Protein AF-A0A8X7JH60-F1 (afdb_monomer)

Solvent-accessible surface area (backbone atoms only — not comparable to full-atom values): 5243 Å² total; per-residue (Å²): 102,71,84,54,92,62,72,40,67,48,70,91,33,57,79,94,48,66,70,61,36,53,50,48,46,53,34,66,77,74,39,99,72,77,87,89,82,79,69,88,89,76,47,65,68,19,47,51,44,24,32,50,60,70,64,74,53,96,79,84,87,83,84,55,65,65,56,44,34,73,75,40,97,53,59,59,80,79,73,112

Radius of gyration: 14.11 Å; Cα contacts (8 Å, |Δi|>4): 56; chains: 1; bounding box: 27×23×37 Å

Foldseek 3Di:
DLPDPDQAQAPVNDDPCPVVLVVVLVCVVPDPDDDDDDDPPPRSSNSVNNSVNVNPDDDDDDDCV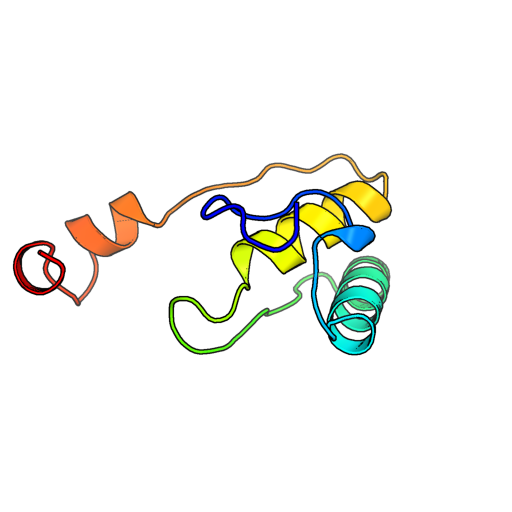VVCQPPNPHHPVVVD

Secondary structure (DSSP, 8-state):
-TT-SSPP-SGGGSSS-HHHHHHHHHHHHH-S-------TTSSHHHHHHHHHHHTT--------HHHHHHHSSS-GGGG-

Sequence (80 aa):
MLFDLRPKEKRGDLFDREKELDAIVRGLECHPIVLVLGPRRVGKTSLIRVAVGEASTRHVILDVRSLYFEHGPVPKSVLA

pLDDT: mean 88.32, std 10.03, range [51.0, 97.19]

Mean predicted aligned error: 5.48 Å

Structure (mmCIF, N/CA/C/O backbone):
data_AF-A0A8X7JH60-F1
#
_entry.id   AF-A0A8X7JH60-F1
#
loop_
_atom_site.group_PDB
_atom_site.id
_atom_site.type_symbol
_atom_site.label_atom_id
_atom_site.label_alt_id
_atom_site.label_comp_id
_atom_site.label_asym_id
_atom_site.label_entity_id
_atom_site.label_seq_id
_atom_site.pdbx_PDB_ins_code
_atom_site.Cartn_x
_atom_site.Cartn_y
_atom_site.Cartn_z
_atom_site.occupancy
_atom_site.B_iso_or_equiv
_atom_site.auth_seq_id
_atom_site.auth_comp_id
_atom_site.auth_asym_id
_atom_site.auth_atom_id
_atom_site.pdbx_PDB_model_num
ATOM 1 N N . MET A 1 1 ? 7.935 -11.927 4.109 1.00 87.38 1 MET A N 1
ATOM 2 C CA . MET A 1 1 ? 9.402 -11.752 4.008 1.00 87.38 1 MET A CA 1
ATOM 3 C C . MET A 1 1 ? 9.731 -10.548 3.131 1.00 87.38 1 MET A C 1
ATOM 5 O O . MET A 1 1 ? 9.123 -10.396 2.068 1.00 87.38 1 MET A O 1
ATOM 9 N N . LEU A 1 2 ? 10.734 -9.750 3.525 1.00 89.25 2 LEU A N 1
ATOM 10 C CA . LEU A 1 2 ? 11.173 -8.527 2.834 1.00 89.25 2 LEU A CA 1
ATOM 11 C C . LEU A 1 2 ? 11.408 -8.717 1.325 1.00 89.25 2 LEU A C 1
ATOM 13 O O . LEU A 1 2 ? 10.895 -7.951 0.514 1.00 89.25 2 LEU A O 1
ATOM 17 N N . PHE A 1 3 ? 12.074 -9.801 0.927 1.00 93.31 3 PHE A N 1
ATOM 18 C CA . PHE A 1 3 ? 12.436 -10.061 -0.474 1.00 93.31 3 PHE A CA 1
ATOM 19 C C . PHE A 1 3 ? 11.463 -10.976 -1.241 1.00 93.31 3 PHE A C 1
ATOM 21 O O . PHE A 1 3 ? 11.765 -11.395 -2.352 1.00 93.31 3 PHE A O 1
ATOM 28 N N . ASP A 1 4 ? 10.279 -11.274 -0.692 1.00 92.50 4 ASP A N 1
ATOM 29 C CA . ASP A 1 4 ? 9.220 -11.962 -1.454 1.00 92.50 4 ASP A CA 1
ATOM 30 C C . ASP A 1 4 ? 8.784 -11.106 -2.664 1.00 92.50 4 ASP A C 1
ATOM 32 O O . ASP A 1 4 ? 8.520 -9.911 -2.523 1.00 92.50 4 ASP A O 1
ATOM 36 N N . LEU A 1 5 ? 8.690 -11.697 -3.854 1.00 90.44 5 LEU A N 1
ATOM 37 C CA . LEU A 1 5 ? 8.269 -10.985 -5.066 1.00 90.44 5 LEU A CA 1
ATOM 38 C C . LEU A 1 5 ? 6.762 -10.684 -5.088 1.00 90.44 5 LEU A C 1
ATOM 40 O O . LEU A 1 5 ? 6.302 -9.848 -5.871 1.00 90.44 5 LEU A O 1
ATOM 44 N N . ARG A 1 6 ? 5.976 -11.361 -4.246 1.00 92.31 6 ARG A N 1
ATOM 45 C CA . ARG A 1 6 ? 4.538 -11.126 -4.117 1.00 92.31 6 ARG A CA 1
ATOM 46 C C . ARG A 1 6 ? 4.264 -9.838 -3.331 1.00 92.31 6 ARG A C 1
ATOM 48 O O . ARG A 1 6 ? 5.079 -9.434 -2.495 1.00 92.31 6 ARG A O 1
ATOM 55 N N . PRO A 1 7 ? 3.108 -9.189 -3.568 1.00 92.06 7 PRO A N 1
ATOM 56 C CA . PRO A 1 7 ? 2.665 -8.081 -2.735 1.00 92.06 7 PRO A CA 1
ATOM 57 C C . PRO A 1 7 ? 2.664 -8.459 -1.251 1.00 92.06 7 PRO A C 1
ATOM 59 O O . PRO A 1 7 ? 2.261 -9.564 -0.894 1.00 92.06 7 PRO A O 1
ATOM 62 N N . LYS A 1 8 ? 3.117 -7.540 -0.397 1.00 95.12 8 LYS A N 1
ATOM 63 C CA . LYS A 1 8 ? 3.189 -7.767 1.051 1.00 95.12 8 LYS A CA 1
ATOM 64 C C . LYS A 1 8 ? 1.809 -7.674 1.684 1.00 95.12 8 LYS A C 1
ATOM 66 O O . LYS A 1 8 ? 0.963 -6.922 1.210 1.00 95.12 8 LYS A O 1
ATOM 71 N N . GLU A 1 9 ? 1.631 -8.411 2.773 1.00 91.88 9 GLU A N 1
ATOM 72 C CA . GLU A 1 9 ? 0.380 -8.442 3.547 1.00 91.88 9 GLU A CA 1
ATOM 73 C C . GLU A 1 9 ? 0.599 -8.117 5.028 1.00 91.88 9 GLU A C 1
ATOM 75 O O . GLU A 1 9 ? -0.358 -7.986 5.780 1.00 91.88 9 GLU A O 1
ATOM 80 N N . LYS A 1 10 ? 1.856 -7.947 5.454 1.00 92.88 10 LYS A N 1
ATOM 81 C CA . LYS A 1 10 ? 2.229 -7.596 6.828 1.00 92.88 10 LYS A CA 1
ATOM 82 C C . LYS A 1 10 ? 3.094 -6.341 6.836 1.00 92.88 10 LYS A C 1
ATOM 84 O O . LYS A 1 10 ? 3.971 -6.207 5.983 1.00 92.88 10 LYS A O 1
ATOM 89 N N . ARG A 1 11 ? 2.909 -5.468 7.834 1.00 93.31 11 ARG A N 1
ATOM 90 C CA . ARG A 1 11 ? 3.705 -4.238 8.005 1.00 93.31 11 ARG A CA 1
ATOM 91 C C . ARG A 1 11 ? 5.203 -4.511 8.079 1.00 93.31 11 ARG A C 1
ATOM 93 O O . ARG A 1 11 ? 5.952 -3.875 7.356 1.00 93.31 11 ARG A O 1
ATOM 100 N N . GLY A 1 12 ? 5.626 -5.519 8.845 1.00 93.31 12 GLY A N 1
ATOM 101 C CA . GLY A 1 12 ? 7.046 -5.884 8.969 1.00 93.31 12 GLY A CA 1
ATOM 102 C C . GLY A 1 12 ? 7.715 -6.379 7.676 1.00 93.31 12 GLY A C 1
ATOM 103 O O . GLY A 1 12 ? 8.925 -6.572 7.653 1.00 93.31 12 GLY A O 1
ATOM 104 N N . ASP A 1 13 ? 6.948 -6.594 6.603 1.00 95.19 13 ASP A N 1
ATOM 105 C CA . ASP A 1 13 ? 7.482 -6.935 5.284 1.00 95.19 13 ASP A CA 1
ATOM 106 C C . ASP A 1 13 ? 7.626 -5.719 4.349 1.00 95.19 13 ASP A C 1
ATOM 108 O O . ASP A 1 13 ? 8.143 -5.867 3.236 1.00 95.19 13 ASP A O 1
ATOM 112 N N . LEU A 1 14 ? 7.155 -4.538 4.765 1.00 95.31 14 LEU A N 1
ATOM 113 C CA . LEU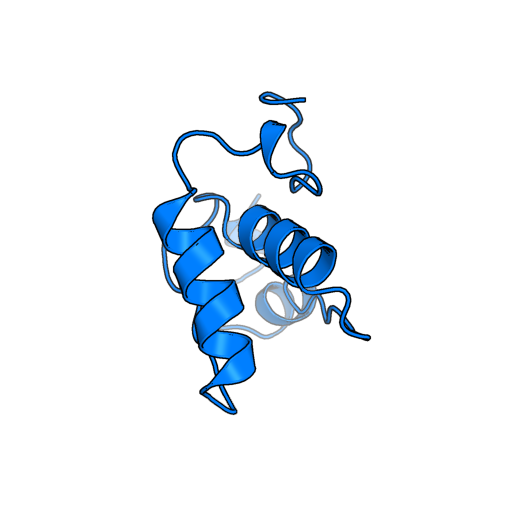 A 1 14 ? 7.373 -3.267 4.078 1.00 95.31 14 LEU A CA 1
ATOM 114 C C . LEU A 1 14 ? 8.691 -2.642 4.553 1.00 95.31 14 LEU A C 1
ATOM 116 O O . LEU A 1 14 ? 9.013 -2.681 5.734 1.00 95.31 14 LEU A O 1
ATOM 120 N N . PHE A 1 15 ? 9.444 -2.053 3.625 1.00 95.38 15 PHE A N 1
ATOM 121 C CA . PHE A 1 15 ? 10.669 -1.315 3.931 1.00 95.38 15 PHE A CA 1
ATOM 122 C C . PHE A 1 15 ? 10.408 0.186 3.831 1.00 95.38 15 PHE A C 1
ATOM 124 O O . PHE A 1 15 ? 10.135 0.643 2.721 1.00 95.38 15 PHE A O 1
ATOM 131 N N . ASP A 1 16 ? 10.517 0.919 4.944 1.00 95.56 16 ASP A N 1
ATOM 132 C CA . ASP A 1 16 ? 10.459 2.392 4.997 1.00 95.56 16 ASP A CA 1
ATOM 133 C C . ASP A 1 16 ? 9.191 2.975 4.336 1.00 95.56 16 ASP A C 1
ATOM 135 O O . ASP A 1 16 ? 9.248 3.742 3.376 1.00 95.56 16 ASP A O 1
ATOM 139 N N . ARG A 1 17 ? 8.014 2.521 4.783 1.00 95.88 17 ARG A N 1
ATOM 140 C CA . ARG A 1 17 ? 6.689 2.924 4.247 1.00 95.88 17 ARG A CA 1
ATOM 14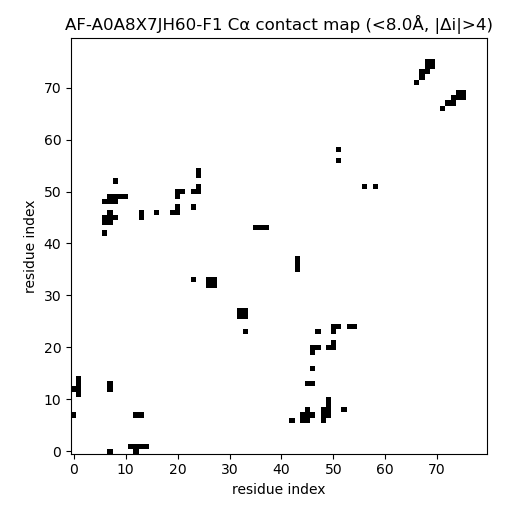1 C C . ARG A 1 17 ? 5.673 3.275 5.329 1.00 95.88 17 ARG A C 1
ATOM 143 O O . ARG A 1 17 ? 4.469 3.300 5.077 1.00 95.88 17 ARG A O 1
ATOM 150 N N . GLU A 1 18 ? 6.140 3.510 6.546 1.00 95.81 18 GLU A N 1
ATOM 151 C CA . GLU A 1 18 ? 5.321 3.766 7.726 1.00 95.81 18 GLU A CA 1
ATOM 152 C C . GLU A 1 18 ? 4.464 5.018 7.527 1.00 95.81 18 GLU A C 1
ATOM 154 O O . GLU A 1 18 ? 3.268 4.999 7.805 1.00 95.81 18 GLU A O 1
ATOM 159 N N . LYS A 1 19 ? 5.047 6.081 6.959 1.00 96.69 19 LYS A N 1
ATOM 160 C CA . LYS A 1 19 ? 4.346 7.350 6.721 1.00 96.69 19 LYS A CA 1
ATOM 161 C C . LYS A 1 19 ? 3.198 7.195 5.730 1.00 96.69 19 LYS A C 1
ATOM 163 O O . LYS A 1 19 ? 2.105 7.699 5.978 1.00 96.69 19 LYS A O 1
ATOM 168 N N . GLU A 1 20 ? 3.427 6.524 4.604 1.00 97.19 20 GLU A N 1
ATOM 169 C CA . GLU A 1 20 ? 2.388 6.325 3.595 1.00 97.19 20 GLU A CA 1
ATOM 170 C C . GLU A 1 20 ? 1.307 5.358 4.077 1.00 97.19 20 GLU A C 1
ATOM 172 O O . GLU A 1 20 ? 0.133 5.561 3.771 1.00 97.19 20 GLU A O 1
ATOM 177 N N . LEU A 1 21 ? 1.682 4.336 4.850 1.00 95.88 21 LEU A N 1
ATOM 178 C CA . LEU A 1 21 ? 0.733 3.409 5.458 1.00 95.88 21 LEU A CA 1
ATOM 179 C C . LEU A 1 21 ? -0.207 4.143 6.424 1.00 95.88 21 LEU A C 1
ATOM 181 O O . LEU A 1 21 ? -1.426 4.050 6.279 1.00 95.88 21 LEU A O 1
ATOM 185 N N . ASP A 1 22 ? 0.347 4.944 7.334 1.00 94.69 22 ASP A N 1
ATOM 186 C CA . ASP A 1 22 ? -0.437 5.714 8.302 1.00 94.69 22 ASP A CA 1
ATOM 187 C C . ASP A 1 22 ? -1.315 6.778 7.612 1.00 94.69 22 ASP A C 1
ATOM 189 O O . ASP A 1 22 ? -2.453 7.015 8.026 1.00 94.69 22 ASP A O 1
ATOM 193 N N . ALA A 1 23 ? -0.833 7.388 6.523 1.00 95.62 23 ALA A N 1
ATOM 194 C CA . ALA A 1 23 ? -1.615 8.327 5.718 1.00 95.62 23 ALA A CA 1
ATOM 195 C C . ALA A 1 23 ? -2.815 7.656 5.032 1.00 95.62 23 ALA A C 1
ATOM 197 O O . ALA A 1 23 ? -3.891 8.252 4.972 1.00 95.62 23 ALA A O 1
ATOM 198 N N . ILE A 1 24 ? -2.660 6.419 4.543 1.00 95.25 24 ILE A N 1
ATOM 199 C CA . ILE A 1 24 ? -3.771 5.660 3.954 1.00 95.25 24 ILE A CA 1
ATOM 200 C C . ILE A 1 24 ? -4.796 5.306 5.027 1.00 95.25 24 ILE A C 1
ATOM 202 O O . ILE A 1 24 ? -5.976 5.562 4.813 1.00 95.25 24 ILE A O 1
ATOM 206 N N . VAL A 1 25 ? -4.368 4.765 6.173 1.00 92.44 25 VAL A N 1
ATOM 207 C CA . VAL A 1 25 ? -5.286 4.363 7.255 1.00 92.44 25 VAL A CA 1
ATOM 208 C C . VAL A 1 25 ? -6.118 5.557 7.730 1.00 92.44 25 VAL A C 1
ATOM 210 O O . VAL A 1 25 ? -7.342 5.480 7.734 1.00 92.44 25 VAL A O 1
ATOM 213 N N . ARG A 1 26 ? -5.481 6.704 7.999 1.00 93.12 26 ARG A N 1
ATOM 214 C CA . ARG A 1 26 ? -6.195 7.949 8.340 1.00 93.12 26 ARG A CA 1
ATOM 215 C C . ARG A 1 26 ? -7.081 8.446 7.199 1.00 93.12 26 ARG A C 1
ATOM 217 O O . ARG A 1 26 ? -8.185 8.933 7.420 1.00 93.12 26 ARG A O 1
ATOM 224 N N . GLY A 1 27 ? -6.601 8.333 5.963 1.00 93.81 27 GLY A N 1
ATOM 225 C CA . GLY A 1 27 ? -7.356 8.703 4.772 1.00 93.81 27 GLY A CA 1
ATOM 226 C C . GLY A 1 27 ? -8.674 7.940 4.656 1.00 93.81 27 GLY A C 1
ATOM 227 O O . GLY A 1 27 ? -9.684 8.560 4.339 1.00 93.81 27 GLY A O 1
ATOM 228 N N . LEU A 1 28 ? -8.672 6.637 4.959 1.00 90.50 28 LEU A N 1
ATOM 229 C CA . LEU A 1 28 ? -9.862 5.780 4.926 1.00 90.50 28 LEU A CA 1
ATOM 230 C C . LEU A 1 28 ? -10.916 6.176 5.972 1.00 90.50 28 LEU A C 1
ATOM 232 O O . LEU A 1 28 ? -12.101 5.954 5.742 1.00 90.50 28 LEU A O 1
ATOM 236 N N . GLU A 1 29 ? -10.505 6.762 7.098 1.00 89.12 29 GLU A N 1
ATOM 237 C CA . GLU A 1 29 ? -11.419 7.236 8.146 1.00 89.12 29 GLU A CA 1
ATOM 238 C C . GLU A 1 29 ? -12.015 8.614 7.825 1.00 89.12 29 GLU A C 1
ATOM 240 O O . GLU A 1 29 ? -13.153 8.904 8.189 1.00 89.12 29 GLU A O 1
ATOM 245 N N . CYS A 1 30 ? -11.252 9.476 7.146 1.00 93.69 30 CYS A N 1
ATOM 246 C CA . CYS A 1 30 ? -11.626 10.877 6.936 1.00 93.69 30 CYS A CA 1
ATOM 247 C C . CYS A 1 30 ? -12.192 11.185 5.542 1.00 93.69 30 CYS A C 1
ATOM 2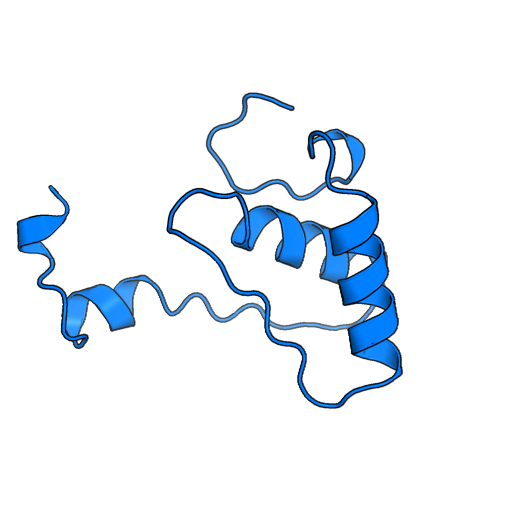49 O O . CYS A 1 30 ? -12.856 12.209 5.378 1.00 93.69 30 CYS A O 1
ATOM 251 N N . HIS A 1 31 ? -11.917 10.355 4.531 1.00 94.56 31 HIS A N 1
ATOM 252 C CA . HIS A 1 31 ? -12.228 10.667 3.135 1.00 94.56 31 HIS A CA 1
ATOM 253 C C . HIS A 1 31 ? -12.952 9.510 2.432 1.00 94.56 31 HIS A C 1
ATOM 255 O O . HIS A 1 31 ? -12.518 8.364 2.531 1.00 94.56 31 HIS A O 1
ATOM 261 N N . PRO A 1 32 ? -13.987 9.794 1.618 1.00 93.56 32 PRO A N 1
ATOM 262 C CA . PRO A 1 32 ? -14.657 8.767 0.816 1.00 93.56 32 PRO A CA 1
ATOM 263 C C . PRO A 1 32 ? -13.761 8.129 -0.254 1.00 93.56 32 PRO A C 1
ATOM 265 O O . PRO A 1 32 ? -14.015 7.010 -0.693 1.00 93.56 32 PRO A O 1
ATOM 268 N N . ILE A 1 33 ? -12.742 8.859 -0.720 1.00 95.56 33 ILE A N 1
ATOM 269 C CA . ILE A 1 33 ? -11.828 8.424 -1.777 1.00 95.56 33 ILE A CA 1
ATOM 270 C C . ILE A 1 33 ? -10.398 8.764 -1.363 1.00 95.56 33 ILE A C 1
ATOM 272 O O . ILE A 1 33 ? -10.087 9.915 -1.063 1.00 95.56 33 ILE A O 1
ATOM 276 N N . VAL A 1 34 ? -9.518 7.764 -1.420 1.00 94.69 34 VAL A N 1
ATOM 277 C CA . VAL A 1 34 ? -8.074 7.905 -1.206 1.00 94.69 34 VAL A CA 1
ATOM 278 C C . VAL A 1 34 ? -7.347 7.441 -2.464 1.00 94.69 34 VAL A C 1
ATOM 280 O O . VAL A 1 34 ? -7.556 6.324 -2.937 1.00 94.69 34 VAL A O 1
ATOM 283 N N . LEU A 1 35 ? -6.479 8.290 -3.014 1.00 96.38 35 LEU A N 1
ATOM 284 C CA . LEU A 1 35 ? -5.685 7.972 -4.201 1.00 96.38 35 LEU A CA 1
ATOM 285 C C . LEU A 1 35 ? -4.260 7.579 -3.804 1.00 96.38 35 LEU A C 1
ATOM 287 O O . LEU A 1 35 ? -3.536 8.367 -3.202 1.00 96.38 35 LEU A O 1
ATOM 291 N N . VAL A 1 36 ? -3.831 6.379 -4.202 1.00 95.94 36 VAL A N 1
ATOM 292 C CA . VAL A 1 36 ? -2.450 5.902 -4.020 1.00 95.94 36 VAL A CA 1
ATOM 293 C C . VAL A 1 36 ? -1.734 5.934 -5.367 1.00 95.94 36 VAL A C 1
ATOM 295 O O . VAL A 1 36 ? -1.933 5.066 -6.221 1.00 95.94 36 VAL A O 1
ATOM 298 N N . LEU A 1 37 ? -0.903 6.954 -5.570 1.00 95.19 37 LEU A N 1
ATOM 299 C CA . LEU A 1 37 ? -0.253 7.238 -6.851 1.00 95.19 37 LEU A CA 1
ATOM 300 C C . LEU A 1 37 ? 1.224 6.825 -6.858 1.00 95.19 37 LEU A C 1
ATOM 302 O O . LEU A 1 37 ? 1.846 6.620 -5.820 1.00 95.19 37 LEU A O 1
ATOM 306 N N . GLY A 1 38 ? 1.785 6.672 -8.059 1.00 94.12 38 GLY A N 1
ATOM 307 C CA . GLY A 1 38 ? 3.216 6.440 -8.266 1.00 94.12 38 GLY A CA 1
ATOM 308 C C . GLY A 1 38 ? 3.528 5.457 -9.403 1.00 94.12 38 GLY A C 1
ATOM 309 O O . GLY A 1 38 ? 2.621 4.783 -9.904 1.00 94.12 38 GLY A O 1
ATOM 310 N N . PRO A 1 39 ? 4.805 5.315 -9.799 1.00 91.75 39 PRO A N 1
ATOM 311 C CA . PRO A 1 39 ? 5.229 4.435 -10.895 1.00 91.75 39 PRO A CA 1
ATOM 312 C C . PRO A 1 39 ? 4.905 2.943 -10.694 1.00 91.75 39 PRO A C 1
ATOM 314 O O . PRO A 1 39 ? 4.583 2.474 -9.595 1.00 91.75 39 PRO A O 1
ATOM 317 N N . ARG A 1 40 ? 4.968 2.142 -11.766 1.00 86.81 40 ARG A N 1
ATOM 318 C CA . ARG A 1 40 ? 4.802 0.678 -11.678 1.00 86.81 40 ARG A CA 1
ATOM 319 C C . ARG A 1 40 ? 5.946 0.077 -10.846 1.00 86.81 40 ARG A C 1
ATOM 321 O O . ARG A 1 40 ? 7.076 0.527 -10.935 1.00 86.81 40 ARG A O 1
ATOM 328 N N . ARG A 1 41 ? 5.637 -0.956 -10.052 1.00 89.88 41 ARG A N 1
ATOM 329 C CA . ARG A 1 41 ? 6.584 -1.682 -9.175 1.00 89.88 41 ARG A CA 1
ATOM 330 C C . ARG A 1 41 ? 7.172 -0.900 -7.983 1.00 89.88 41 ARG A C 1
ATOM 332 O O . ARG A 1 41 ? 8.068 -1.413 -7.336 1.00 89.88 41 ARG A O 1
ATOM 339 N N . VAL A 1 42 ? 6.597 0.241 -7.589 1.00 93.69 42 VAL A N 1
ATOM 340 C CA . VAL A 1 42 ? 6.994 0.942 -6.339 1.00 93.69 42 VAL A CA 1
ATOM 341 C C . VAL A 1 42 ? 6.384 0.364 -5.053 1.00 93.69 42 VAL A C 1
ATOM 343 O O . VAL A 1 42 ? 6.624 0.887 -3.973 1.00 93.69 42 VAL A O 1
ATOM 346 N N . GLY A 1 43 ? 5.571 -0.695 -5.150 1.00 93.88 43 GLY A N 1
ATOM 347 C CA . GLY A 1 43 ? 4.980 -1.358 -3.979 1.00 93.88 43 GLY A CA 1
ATOM 348 C C . GLY A 1 43 ? 3.559 -0.926 -3.598 1.00 93.88 43 GLY A C 1
ATOM 349 O O . GLY A 1 43 ? 3.069 -1.355 -2.560 1.00 93.88 43 GLY A O 1
ATOM 350 N N . LYS A 1 44 ? 2.850 -0.158 -4.442 1.00 96.06 44 LYS A N 1
ATOM 351 C CA . LYS A 1 44 ? 1.471 0.311 -4.165 1.00 96.06 44 LYS A CA 1
ATOM 352 C C . LYS A 1 44 ? 0.503 -0.803 -3.743 1.00 96.06 44 LYS A C 1
ATOM 354 O O . LYS A 1 44 ? -0.225 -0.649 -2.775 1.00 96.06 44 LYS A O 1
ATOM 359 N N . THR A 1 45 ? 0.508 -1.939 -4.448 1.00 95.25 45 THR A N 1
ATOM 360 C CA . THR A 1 45 ? -0.364 -3.080 -4.115 1.00 95.25 45 THR A CA 1
ATOM 361 C C . THR A 1 45 ? -0.049 -3.658 -2.736 1.00 95.25 45 THR A C 1
ATOM 363 O O . THR A 1 45 ? -0.974 -3.988 -2.005 1.00 95.25 45 THR A O 1
ATOM 366 N N . SER A 1 46 ? 1.234 -3.758 -2.371 1.00 96.06 46 SER A N 1
ATOM 367 C CA . SER A 1 46 ? 1.655 -4.190 -1.033 1.00 96.06 46 SER A CA 1
ATOM 368 C C . SER A 1 46 ? 1.147 -3.226 0.033 1.00 96.06 46 SER A C 1
ATOM 370 O O . SER A 1 46 ? 0.571 -3.650 1.025 1.00 96.06 46 SER A O 1
ATOM 372 N N . LEU A 1 47 ? 1.318 -1.923 -0.202 1.00 95.88 47 LEU A N 1
ATOM 373 C CA . LEU A 1 47 ? 0.920 -0.886 0.742 1.00 95.88 47 LEU A CA 1
ATOM 374 C C . LEU A 1 47 ? -0.593 -0.905 1.006 1.00 95.88 47 LEU A C 1
ATOM 376 O O . LEU A 1 47 ? -1.011 -0.910 2.158 1.00 95.88 47 LEU A O 1
ATOM 380 N N . ILE A 1 48 ? -1.405 -1.004 -0.054 1.00 95.00 48 ILE A N 1
ATOM 381 C CA . ILE A 1 48 ? -2.868 -1.093 0.063 1.00 95.00 48 ILE A CA 1
ATOM 382 C C . ILE A 1 48 ? -3.278 -2.350 0.835 1.00 95.00 48 ILE A C 1
ATOM 384 O O . ILE A 1 48 ? -4.107 -2.248 1.730 1.00 95.00 48 ILE A O 1
ATOM 388 N N . ARG A 1 49 ? -2.696 -3.520 0.522 1.00 93.88 49 ARG A N 1
ATOM 389 C CA . ARG A 1 49 ? -3.016 -4.788 1.205 1.00 93.88 49 ARG A CA 1
ATOM 390 C C . ARG A 1 49 ? -2.722 -4.738 2.700 1.00 93.88 49 ARG A C 1
ATOM 392 O O . ARG A 1 49 ? -3.541 -5.198 3.487 1.00 93.88 49 ARG A O 1
ATOM 399 N N . VAL A 1 50 ? -1.581 -4.167 3.082 1.00 94.81 50 VAL A N 1
ATOM 400 C CA . VAL A 1 50 ? -1.237 -3.984 4.496 1.00 94.81 50 VAL A CA 1
ATOM 401 C C . VAL A 1 50 ? -2.209 -3.004 5.158 1.00 94.81 50 VAL A C 1
ATOM 403 O O . VAL A 1 50 ? -2.755 -3.329 6.205 1.00 94.81 50 VAL A O 1
ATOM 406 N N . ALA A 1 51 ? -2.500 -1.860 4.528 1.00 94.38 51 ALA A N 1
ATOM 407 C CA . ALA A 1 51 ? -3.391 -0.841 5.091 1.00 94.38 51 ALA A CA 1
ATOM 408 C C . ALA A 1 51 ? -4.803 -1.369 5.380 1.00 94.38 51 ALA A C 1
ATOM 410 O O . ALA A 1 51 ? -5.326 -1.171 6.474 1.00 94.38 51 ALA A O 1
ATOM 411 N N . VAL A 1 52 ? -5.418 -2.071 4.422 1.00 91.25 52 VAL A N 1
ATOM 412 C CA . VAL A 1 52 ? -6.769 -2.631 4.610 1.00 91.25 52 VAL A CA 1
ATOM 413 C C . VAL A 1 52 ? -6.787 -3.787 5.611 1.00 91.25 52 VAL A C 1
ATOM 415 O O . VAL A 1 52 ? -7.793 -3.981 6.291 1.00 91.25 52 VAL A O 1
ATOM 418 N N . GLY A 1 53 ? -5.683 -4.534 5.721 1.00 89.19 53 GLY A N 1
ATOM 419 C CA . GLY A 1 53 ? -5.510 -5.568 6.738 1.00 89.19 53 GLY A CA 1
ATOM 420 C C . GLY A 1 53 ? -5.422 -4.988 8.152 1.00 89.19 53 GLY A C 1
ATOM 421 O O . GLY A 1 53 ? -6.039 -5.526 9.066 1.00 89.19 53 GLY A O 1
ATOM 422 N N . GLU A 1 54 ? -4.711 -3.871 8.330 1.00 87.81 54 GLU A N 1
ATOM 423 C CA . GLU A 1 54 ? -4.576 -3.194 9.629 1.00 87.81 54 GLU A CA 1
ATOM 424 C C . GLU A 1 54 ? -5.834 -2.433 10.046 1.00 87.81 54 GLU A C 1
ATOM 426 O O . GLU A 1 54 ? -6.210 -2.469 11.216 1.00 87.81 54 GLU A O 1
ATOM 431 N N . ALA A 1 55 ? -6.530 -1.808 9.092 1.00 81.25 55 ALA A N 1
ATOM 432 C CA . ALA A 1 55 ? -7.759 -1.063 9.358 1.00 81.25 55 ALA A CA 1
ATOM 433 C C . ALA A 1 55 ? -8.899 -1.938 9.921 1.00 81.25 55 ALA A C 1
ATOM 435 O O . ALA A 1 55 ? -9.908 -1.403 10.363 1.00 81.25 55 ALA A O 1
ATOM 436 N N . SER A 1 56 ? -8.765 -3.275 9.913 1.00 73.31 56 SER A N 1
ATOM 437 C CA . SER A 1 56 ? -9.771 -4.228 10.420 1.00 73.31 56 SER A CA 1
ATOM 438 C C . SER A 1 56 ? -11.173 -4.038 9.815 1.00 73.31 56 SER A C 1
ATOM 440 O O . SER A 1 56 ? -12.181 -4.469 10.376 1.00 73.31 56 SER A O 1
ATOM 442 N N . THR A 1 57 ? -11.240 -3.422 8.633 1.00 74.88 57 THR A N 1
ATOM 443 C CA . THR A 1 57 ? -12.480 -3.093 7.927 1.00 74.88 57 THR A CA 1
ATOM 444 C C . THR A 1 57 ? -12.775 -4.149 6.870 1.00 74.88 57 THR A C 1
ATOM 446 O O . THR A 1 57 ? -11.881 -4.636 6.169 1.00 74.88 57 THR A O 1
ATOM 449 N N . ARG A 1 58 ? -14.058 -4.497 6.709 1.00 88.81 58 ARG A N 1
ATOM 450 C CA . ARG A 1 58 ? -14.504 -5.338 5.591 1.00 88.81 58 ARG A CA 1
ATOM 451 C C . ARG A 1 58 ? -14.182 -4.633 4.277 1.00 88.81 58 ARG A C 1
ATOM 453 O O . ARG A 1 58 ? -14.609 -3.503 4.065 1.00 88.81 58 ARG A O 1
ATOM 460 N N . HIS A 1 59 ? -13.461 -5.306 3.393 1.00 90.12 59 HIS A N 1
ATOM 461 C CA . HIS A 1 59 ? -13.017 -4.720 2.137 1.00 90.12 59 HIS A CA 1
ATOM 462 C C . HIS A 1 59 ? -13.081 -5.738 0.998 1.00 90.12 59 HIS A C 1
ATOM 464 O O . HIS A 1 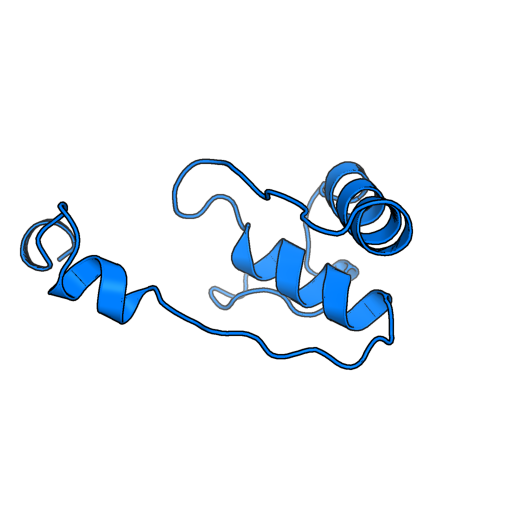59 ? -13.077 -6.949 1.215 1.00 90.12 59 HIS A O 1
ATOM 470 N N . VAL A 1 60 ? -13.118 -5.223 -0.230 1.00 92.69 60 VAL A N 1
ATOM 471 C CA . VAL A 1 60 ? -13.017 -6.002 -1.466 1.00 92.69 60 VAL A CA 1
ATOM 472 C C . VAL A 1 60 ? -11.860 -5.431 -2.276 1.00 92.69 60 VAL A C 1
ATOM 474 O O . VAL A 1 60 ? -11.788 -4.223 -2.489 1.00 92.69 60 VAL A O 1
ATOM 477 N N . ILE A 1 61 ? -10.951 -6.295 -2.731 1.00 91.31 61 ILE A N 1
ATOM 478 C CA . ILE A 1 61 ? -9.862 -5.904 -3.631 1.00 91.31 61 ILE A CA 1
ATOM 479 C C . ILE A 1 61 ? -10.254 -6.291 -5.052 1.00 91.31 61 ILE A C 1
ATOM 481 O O . ILE A 1 61 ? -10.360 -7.472 -5.374 1.00 91.31 61 ILE A O 1
ATOM 485 N N . LEU A 1 62 ? -10.426 -5.286 -5.907 1.00 92.75 62 LEU A N 1
ATOM 486 C CA . LEU A 1 62 ? -10.651 -5.470 -7.337 1.00 92.75 62 LEU A CA 1
ATOM 487 C C . LEU A 1 62 ? -9.325 -5.306 -8.083 1.00 92.75 62 LEU A C 1
ATOM 489 O O . LEU A 1 62 ? -8.811 -4.198 -8.241 1.00 92.75 62 LEU A O 1
ATOM 493 N N . ASP A 1 63 ? -8.748 -6.418 -8.534 1.00 90.62 63 ASP A N 1
ATOM 494 C CA . ASP A 1 63 ? -7.521 -6.403 -9.328 1.00 90.62 63 ASP A CA 1
ATOM 495 C C . ASP A 1 63 ? -7.829 -6.197 -10.816 1.00 90.62 63 ASP A C 1
ATOM 497 O O . ASP A 1 63 ? -8.055 -7.142 -11.567 1.00 90.62 63 ASP A O 1
ATOM 501 N N . VAL A 1 64 ? -7.818 -4.937 -11.247 1.00 89.94 64 VAL A N 1
ATOM 502 C CA . VAL A 1 64 ? -8.104 -4.538 -12.637 1.00 89.94 64 VAL A CA 1
ATOM 503 C C . VAL A 1 64 ? -6.859 -4.490 -13.531 1.00 89.94 64 VAL A C 1
ATOM 505 O O . VAL A 1 64 ? -6.895 -3.923 -14.623 1.00 89.94 64 VAL A O 1
ATOM 508 N N . ARG A 1 65 ? -5.724 -5.061 -13.094 1.00 84.88 65 ARG A N 1
ATOM 509 C CA . ARG A 1 65 ? -4.467 -5.004 -13.863 1.00 84.88 65 ARG A CA 1
ATOM 510 C C . ARG A 1 65 ? -4.596 -5.677 -15.228 1.00 84.88 65 ARG A C 1
ATOM 512 O O . ARG A 1 65 ? -4.101 -5.121 -16.201 1.00 84.88 65 ARG A O 1
ATOM 519 N N . SER A 1 66 ? -5.241 -6.843 -15.306 1.00 83.00 66 SER A N 1
ATOM 520 C CA . SER A 1 66 ? -5.460 -7.552 -16.577 1.00 83.00 66 SER A CA 1
ATOM 521 C C . SER A 1 66 ? -6.316 -6.730 -17.536 1.00 83.00 66 SER A C 1
ATOM 523 O O . SER A 1 66 ? -5.905 -6.518 -18.671 1.00 83.00 66 SER A O 1
ATOM 525 N N . LEU A 1 67 ? -7.432 -6.180 -17.046 1.00 84.00 67 LEU A N 1
ATOM 526 C CA . LEU A 1 67 ? -8.336 -5.325 -17.819 1.00 84.00 67 LEU A CA 1
ATOM 527 C C . LEU A 1 67 ? -7.615 -4.098 -18.388 1.00 84.00 67 LEU A C 1
ATOM 529 O O . LEU A 1 67 ? -7.788 -3.771 -19.559 1.00 84.00 67 LEU A O 1
ATOM 533 N N . TYR A 1 68 ? -6.757 -3.452 -17.593 1.00 80.56 68 TYR A N 1
ATOM 534 C CA . TYR A 1 68 ? -5.945 -2.331 -18.069 1.00 80.56 68 TYR A CA 1
ATOM 535 C C . TYR A 1 68 ? -4.987 -2.735 -19.199 1.00 80.56 68 TYR A C 1
ATOM 537 O O . TYR A 1 68 ? -4.771 -1.956 -20.117 1.00 80.56 68 TYR A O 1
ATOM 545 N N . PHE A 1 69 ? -4.412 -3.937 -19.161 1.00 76.00 69 PHE A N 1
ATOM 546 C CA . PHE A 1 69 ? -3.491 -4.389 -20.211 1.00 76.00 69 PHE A CA 1
ATOM 547 C C . PHE A 1 69 ? -4.181 -4.970 -21.446 1.00 76.00 69 PHE A C 1
ATOM 549 O O . PHE A 1 69 ? -3.548 -5.093 -22.493 1.00 76.00 69 PHE A O 1
ATOM 556 N N . GLU A 1 70 ? -5.454 -5.340 -21.334 1.00 79.56 70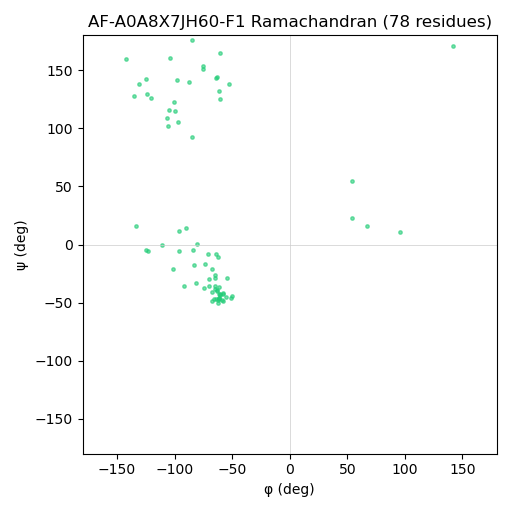 GLU A N 1
ATOM 557 C CA . GLU A 1 70 ? -6.251 -5.860 -22.449 1.00 79.56 70 GLU A CA 1
ATOM 558 C C . GLU A 1 70 ? -7.012 -4.758 -23.185 1.00 79.56 70 GLU A C 1
ATOM 560 O O . GLU A 1 70 ? -7.121 -4.807 -24.407 1.00 79.56 70 GLU A O 1
ATOM 565 N N . HIS A 1 71 ? -7.490 -3.745 -22.462 1.00 78.06 71 HIS A N 1
ATOM 566 C CA . HIS A 1 71 ? -8.339 -2.686 -23.014 1.00 78.06 71 HIS A CA 1
ATOM 567 C C . HIS A 1 71 ? -7.784 -1.271 -22.815 1.00 78.06 71 HIS A C 1
ATOM 569 O O . HIS A 1 71 ? -8.381 -0.305 -23.286 1.00 78.06 71 HIS A O 1
ATOM 575 N N . GLY A 1 72 ? -6.676 -1.119 -22.091 1.00 70.94 72 GLY A N 1
ATOM 576 C CA . GLY A 1 72 ? -6.063 0.180 -21.847 1.00 70.94 72 GLY A CA 1
ATOM 577 C C . GLY A 1 72 ? -5.129 0.633 -22.973 1.00 70.94 72 GLY A C 1
ATOM 578 O O . GLY A 1 72 ? -4.851 -0.104 -23.917 1.00 70.94 72 GLY A O 1
ATOM 579 N N . PRO A 1 73 ? -4.594 1.860 -22.859 1.00 70.94 73 PRO A N 1
ATOM 580 C CA . PRO A 1 73 ? -3.775 2.477 -23.902 1.00 70.94 73 PRO A CA 1
ATOM 581 C C . PRO A 1 73 ? -2.386 1.839 -24.060 1.00 70.94 73 PRO A C 1
ATOM 583 O O . PRO A 1 73 ? -1.662 2.194 -24.986 1.00 70.94 73 PRO A O 1
ATOM 586 N N . VAL A 1 74 ? -1.987 0.932 -23.159 1.00 67.31 74 VAL A N 1
ATOM 587 C CA . VAL A 1 74 ? -0.691 0.243 -23.203 1.00 67.31 74 VAL A CA 1
ATOM 588 C C . VAL A 1 74 ? -0.913 -1.211 -23.632 1.00 67.31 74 VAL A C 1
ATOM 590 O O . VAL A 1 74 ? -1.435 -1.993 -22.833 1.00 67.31 74 VAL A O 1
ATOM 593 N N . PRO A 1 75 ? -0.505 -1.601 -24.855 1.00 65.00 75 PRO A N 1
ATOM 594 C CA . PRO A 1 75 ? -0.709 -2.951 -25.363 1.00 65.00 75 PRO A CA 1
ATOM 595 C C . PRO A 1 75 ? 0.041 -4.005 -24.544 1.00 65.00 75 PRO A C 1
ATOM 597 O O . PRO A 1 75 ? 1.187 -3.802 -24.136 1.00 65.00 75 PRO A O 1
ATO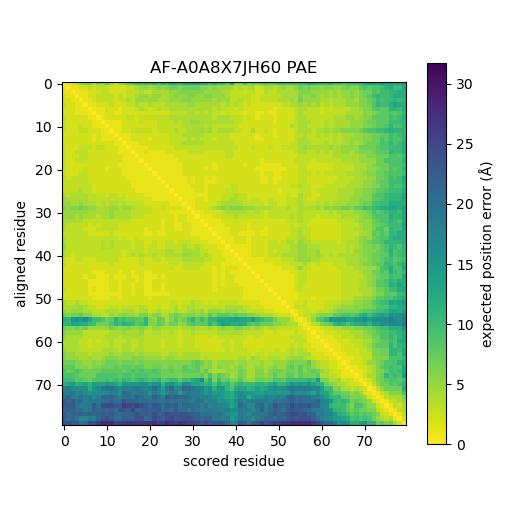M 600 N N . LYS A 1 76 ? -0.570 -5.185 -24.396 1.00 63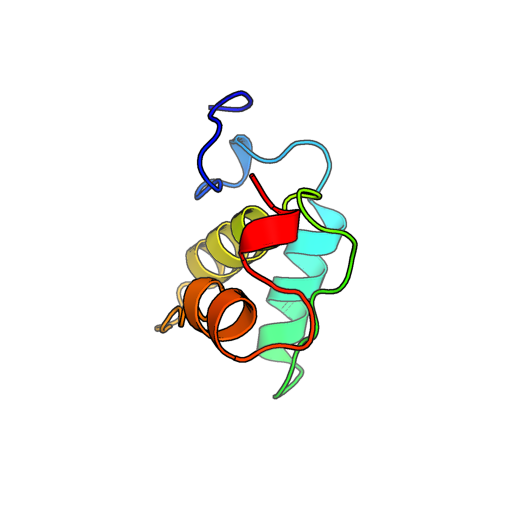.25 76 LYS A N 1
ATOM 601 C CA . LYS A 1 76 ? 0.020 -6.362 -23.730 1.00 63.25 76 LYS A CA 1
ATOM 602 C C . LYS A 1 76 ? 1.389 -6.765 -24.311 1.00 63.25 76 LYS A C 1
ATOM 604 O O . LYS A 1 76 ? 2.228 -7.275 -23.577 1.00 63.25 76 LYS A O 1
ATOM 609 N N . SER A 1 77 ? 1.638 -6.484 -25.594 1.00 68.56 77 SER A N 1
ATOM 610 C CA . SER A 1 77 ? 2.904 -6.752 -26.296 1.00 68.56 77 SER A CA 1
ATOM 611 C C .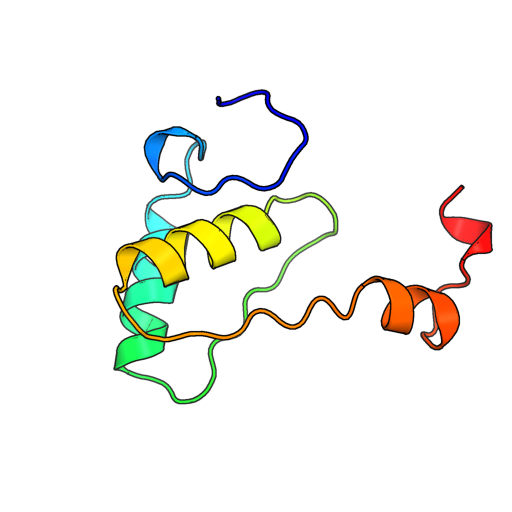 SER A 1 77 ? 4.095 -5.912 -25.821 1.00 68.56 77 SER A C 1
ATOM 613 O O . SER A 1 77 ? 5.230 -6.321 -26.023 1.00 68.56 77 SER A O 1
ATOM 615 N N . VAL A 1 78 ? 3.862 -4.768 -25.170 1.00 65.62 78 VAL A N 1
ATOM 616 C CA . VAL A 1 78 ? 4.923 -3.863 -24.675 1.00 65.62 78 VAL A CA 1
ATOM 617 C C . VAL A 1 78 ? 5.457 -4.306 -23.299 1.00 65.62 78 VAL A C 1
ATOM 619 O O . VAL A 1 78 ? 6.387 -3.716 -22.759 1.00 65.62 78 VAL A O 1
ATOM 622 N N . LEU A 1 79 ? 4.858 -5.337 -22.696 1.00 60.78 79 LEU A N 1
ATOM 623 C CA . LEU A 1 79 ? 5.120 -5.764 -21.315 1.00 60.78 79 LEU A CA 1
ATOM 624 C C . LEU A 1 79 ? 5.843 -7.114 -21.199 1.00 60.78 79 LEU A C 1
ATOM 626 O O . LEU A 1 79 ? 6.057 -7.552 -20.064 1.00 60.78 79 LEU A O 1
ATOM 630 N N . ALA A 1 80 ? 6.143 -7.761 -22.332 1.00 51.00 80 ALA A N 1
ATOM 631 C CA . ALA A 1 80 ? 6.861 -9.034 -22.414 1.00 51.00 80 ALA A CA 1
ATOM 632 C C . ALA A 1 80 ? 8.376 -8.836 -22.273 1.00 51.00 80 ALA A C 1
ATOM 634 O O . ALA A 1 80 ? 8.902 -7.885 -22.892 1.00 51.00 80 ALA A O 1
#

Nearest PDB structures (foldseek):
  2qen-assembly1_A  TM=8.083E-01  e=3.528E-04  unclassified
  8rbo-assembly1_K  TM=3.250E-01  e=9.542E+00  Pyrococcus furiosus DSM 3638